Protein AF-J9W6Y9-F1 (afdb_monomer_lite)

Foldseek 3Di:
DPPVLVVLVVVLVVLVVVLVVLVVCLVPDDDPVVNVVSVVVNVVSVVQNVCCVVPVDRDDD

Organism: NCBI:txid1071400

Secondary structure (DSSP, 8-state):
--HHHHHHHHHHHHHHHHHHHHHHHHHH---HHHHHHHHHHHHHHHHHHHHHHHHS-----

pLDDT: mean 88.41, std 11.02, range [53.84, 97.75]

Sequence (61 aa):
MNNKLEYGLRKIKYARLRVTGLERAYDQESNPIVKRALLTCLRKEKDKLNDYEVTGIYEED

Structure (mmCIF, N/CA/C/O backbone):
data_AF-J9W6Y9-F1
#
_entry.id   AF-J9W6Y9-F1
#
loop_
_atom_site.group_PDB
_atom_site.id
_atom_site.type_symbol
_atom_site.label_atom_id
_atom_site.label_alt_id
_atom_site.label_comp_id
_atom_site.label_asym_id
_atom_site.label_entity_id
_atom_site.label_seq_id
_atom_site.pdbx_PDB_ins_code
_atom_site.Cartn_x
_atom_site.Cartn_y
_atom_site.Cartn_z
_atom_site.occupancy
_atom_site.B_iso_or_equiv
_atom_site.auth_seq_id
_atom_site.auth_comp_id
_atom_site.auth_asym_id
_atom_site.auth_atom_id
_atom_site.pdbx_PDB_model_num
ATOM 1 N N . MET A 1 1 ? -17.629 16.817 16.691 1.00 53.84 1 MET A N 1
ATOM 2 C CA . MET A 1 1 ? -16.882 15.652 16.167 1.00 53.84 1 MET A CA 1
ATOM 3 C C . MET A 1 1 ? -15.560 15.590 16.918 1.00 53.84 1 MET A C 1
ATOM 5 O O . MET A 1 1 ? -14.974 16.641 17.125 1.00 53.84 1 MET A O 1
ATOM 9 N N . ASN A 1 2 ? -15.124 14.429 17.413 1.00 70.31 2 ASN A N 1
ATOM 10 C CA . ASN A 1 2 ? -13.846 14.330 18.130 1.00 70.31 2 ASN A CA 1
ATOM 11 C C . ASN A 1 2 ? -12.688 14.583 17.148 1.00 70.31 2 ASN A C 1
ATOM 13 O O . ASN A 1 2 ? -12.499 13.784 16.233 1.00 70.31 2 ASN A O 1
ATOM 17 N N . ASN A 1 3 ? -11.899 15.645 17.350 1.00 69.94 3 ASN A N 1
ATOM 18 C CA . ASN A 1 3 ? -10.784 16.043 16.468 1.00 69.94 3 ASN A CA 1
ATOM 19 C C . ASN A 1 3 ? -9.802 14.891 16.160 1.00 69.94 3 ASN A C 1
ATOM 21 O O . ASN A 1 3 ? -9.259 14.802 15.062 1.00 69.94 3 ASN A O 1
ATOM 25 N N . LYS A 1 4 ? -9.610 13.962 17.109 1.00 68.81 4 LYS A N 1
ATOM 26 C CA . LYS A 1 4 ? -8.776 12.757 16.944 1.00 68.81 4 LYS A CA 1
ATOM 27 C C . LYS A 1 4 ? -9.318 11.795 15.878 1.00 68.81 4 LYS A C 1
ATOM 29 O O . LYS A 1 4 ? -8.547 11.203 15.129 1.00 68.81 4 LYS A O 1
ATOM 34 N N . LEU A 1 5 ? -10.640 11.661 15.802 1.00 71.88 5 LEU A N 1
ATOM 35 C CA . LEU A 1 5 ? -11.319 10.775 14.859 1.00 71.88 5 LEU A CA 1
ATOM 36 C C . LEU A 1 5 ? -11.276 11.361 13.442 1.00 71.88 5 LEU A C 1
ATOM 38 O O . LEU A 1 5 ? -10.979 10.654 12.487 1.00 71.88 5 LEU A O 1
ATOM 42 N N . GLU A 1 6 ? -11.475 12.674 13.317 1.00 78.56 6 GLU A N 1
ATOM 43 C CA . GLU A 1 6 ? -11.339 13.397 12.048 1.00 78.56 6 GLU A CA 1
ATOM 44 C C . GLU A 1 6 ? -9.909 13.323 11.491 1.00 78.56 6 GLU A C 1
ATOM 46 O O . GLU A 1 6 ? -9.706 13.058 10.304 1.00 78.56 6 GLU A O 1
ATOM 51 N N . TYR A 1 7 ? -8.910 13.482 12.360 1.00 76.94 7 TYR A N 1
ATOM 52 C CA . TYR A 1 7 ? -7.505 13.340 11.993 1.00 76.94 7 TYR A CA 1
ATOM 53 C C . TYR A 1 7 ? -7.173 11.921 11.503 1.00 76.94 7 TYR A C 1
ATOM 55 O O . TYR A 1 7 ? -6.541 11.769 10.457 1.00 76.94 7 TYR A O 1
ATOM 63 N N . GLY A 1 8 ? -7.666 10.886 12.195 1.00 80.12 8 GLY A N 1
ATOM 64 C CA . GLY A 1 8 ? -7.533 9.492 11.759 1.00 80.12 8 GLY A CA 1
ATOM 65 C C . GLY A 1 8 ? -8.161 9.250 10.383 1.00 80.12 8 GLY A C 1
ATOM 66 O O . GLY A 1 8 ? -7.488 8.769 9.473 1.00 80.12 8 GLY A O 1
ATOM 67 N N . LEU A 1 9 ? -9.412 9.682 10.183 1.00 84.25 9 LEU A N 1
ATOM 68 C CA . LEU A 1 9 ? -10.119 9.581 8.897 1.00 84.25 9 LEU A CA 1
ATOM 69 C C . LEU A 1 9 ? -9.364 10.271 7.756 1.00 84.25 9 LEU A C 1
ATOM 71 O O . LEU A 1 9 ? -9.289 9.749 6.640 1.00 84.25 9 LEU A O 1
ATOM 75 N N . ARG A 1 10 ? -8.756 11.428 8.033 1.00 87.88 10 ARG A N 1
ATOM 76 C CA . ARG A 1 10 ? -7.938 12.147 7.057 1.00 87.88 10 ARG A CA 1
ATOM 77 C C . ARG A 1 10 ? -6.667 11.373 6.692 1.00 87.88 10 ARG A C 1
ATOM 79 O O . ARG A 1 10 ? -6.331 11.324 5.509 1.00 87.88 10 ARG A O 1
ATOM 86 N N . LYS A 1 11 ? -5.997 10.734 7.657 1.00 87.62 11 LYS A N 1
ATOM 87 C CA . LYS A 1 11 ? -4.832 9.872 7.389 1.00 87.62 11 LYS A CA 1
ATOM 88 C C . LYS A 1 11 ? -5.181 8.702 6.477 1.00 87.62 11 LYS A C 1
ATOM 90 O O . LYS A 1 11 ? -4.516 8.512 5.463 1.00 87.62 11 LYS A O 1
ATOM 95 N N . ILE A 1 12 ? -6.274 7.999 6.762 1.00 89.69 12 ILE A N 1
ATOM 96 C CA . ILE A 1 12 ? -6.739 6.861 5.950 1.00 89.69 12 ILE A CA 1
ATOM 97 C C . ILE A 1 12 ? -7.087 7.309 4.530 1.00 89.69 12 ILE A C 1
ATOM 99 O O . ILE A 1 12 ? -6.734 6.644 3.556 1.00 89.69 12 ILE A O 1
ATOM 103 N N . LYS A 1 13 ? -7.738 8.472 4.388 1.00 92.50 13 LYS A N 1
ATOM 104 C CA . LYS A 1 13 ? -8.024 9.059 3.074 1.00 92.50 13 LYS A CA 1
ATOM 105 C C . LYS A 1 13 ? -6.741 9.261 2.265 1.00 92.50 13 LYS A C 1
ATOM 107 O O . LYS A 1 13 ? -6.704 8.899 1.091 1.00 92.50 13 LYS A O 1
ATOM 112 N N . TYR A 1 14 ? -5.695 9.821 2.871 1.00 92.25 14 TYR A N 1
ATOM 113 C CA . TYR A 1 14 ? -4.418 10.014 2.182 1.00 92.25 14 TYR A CA 1
ATOM 114 C C . TYR A 1 14 ? -3.675 8.703 1.924 1.00 92.25 14 TYR A C 1
ATOM 116 O O . TYR A 1 14 ? -3.098 8.558 0.852 1.00 92.25 14 TYR A O 1
ATOM 124 N N . ALA A 1 15 ? -3.736 7.736 2.836 1.00 92.00 15 ALA A N 1
ATOM 125 C CA . ALA A 1 15 ? -3.161 6.408 2.637 1.00 92.00 15 ALA A CA 1
ATOM 126 C C . ALA A 1 15 ? -3.767 5.699 1.417 1.00 92.00 15 ALA A C 1
ATOM 128 O O . ALA A 1 15 ? -3.041 5.226 0.545 1.00 92.00 15 ALA A O 1
ATOM 129 N N . ARG A 1 16 ? -5.098 5.737 1.268 1.00 94.25 16 ARG A N 1
ATOM 130 C CA . ARG A 1 16 ? -5.789 5.2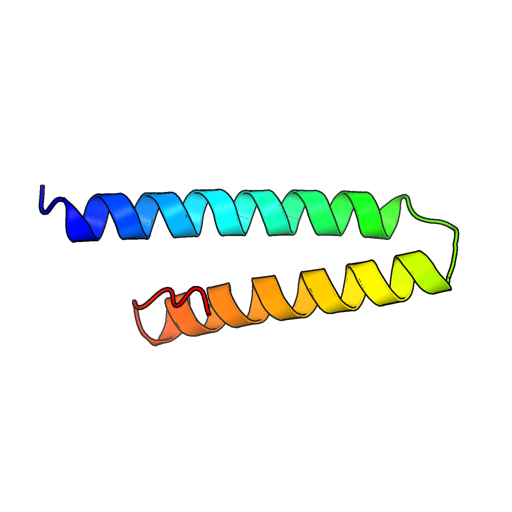11 0.078 1.00 94.25 16 ARG A CA 1
ATOM 131 C C . ARG A 1 16 ? -5.346 5.914 -1.208 1.00 94.25 16 ARG A C 1
ATOM 133 O O . ARG A 1 16 ? -5.078 5.250 -2.204 1.00 94.25 16 ARG A O 1
ATOM 140 N N . LEU A 1 17 ? -5.201 7.242 -1.177 1.00 95.94 17 LEU A N 1
ATOM 141 C CA . LEU A 1 17 ? -4.672 8.004 -2.316 1.00 95.94 17 LEU A CA 1
ATOM 142 C C . LEU A 1 17 ? -3.228 7.607 -2.662 1.00 95.94 17 LEU A C 1
ATOM 144 O O . LEU A 1 17 ? -2.905 7.481 -3.843 1.00 95.94 17 LEU A O 1
ATOM 148 N N . ARG A 1 18 ? -2.371 7.377 -1.656 1.00 94.75 18 ARG A N 1
ATOM 149 C CA . ARG A 1 18 ? -0.996 6.896 -1.861 1.00 94.75 18 ARG A CA 1
ATOM 150 C C . ARG A 1 18 ? -0.976 5.514 -2.501 1.00 94.75 18 ARG A C 1
ATOM 152 O O . ARG A 1 18 ? -0.225 5.327 -3.450 1.00 94.75 18 ARG A O 1
ATOM 159 N N . VAL A 1 19 ? -1.822 4.587 -2.047 1.00 96.50 19 VAL A N 1
ATOM 160 C CA . VAL A 1 19 ? -1.953 3.253 -2.655 1.00 96.50 19 VAL A CA 1
ATOM 161 C C . VAL A 1 19 ? -2.332 3.359 -4.129 1.00 96.50 19 VAL A C 1
ATOM 163 O O . VAL A 1 19 ? -1.605 2.830 -4.964 1.00 96.50 19 VAL A O 1
ATOM 166 N N . THR A 1 20 ? -3.376 4.117 -4.480 1.00 97.19 20 THR A N 1
ATOM 167 C CA . THR A 1 20 ? -3.756 4.312 -5.892 1.00 97.19 20 THR A CA 1
ATOM 168 C C . THR A 1 20 ? -2.625 4.942 -6.714 1.00 97.19 20 THR A C 1
ATOM 170 O O . THR A 1 20 ? -2.413 4.576 -7.869 1.00 97.19 20 THR A O 1
ATOM 173 N N . GLY A 1 21 ? -1.885 5.894 -6.138 1.00 97.31 21 GLY A N 1
ATOM 174 C CA . GLY A 1 21 ? -0.725 6.500 -6.795 1.00 97.31 21 GLY A CA 1
ATOM 175 C C . GLY A 1 21 ? 0.411 5.502 -7.036 1.00 97.31 21 GLY A C 1
ATOM 176 O O . GLY A 1 21 ? 0.971 5.466 -8.129 1.00 97.31 21 GLY A O 1
ATOM 177 N N . LEU A 1 22 ? 0.717 4.665 -6.043 1.00 97.00 22 LEU A N 1
ATOM 178 C CA . LEU A 1 22 ? 1.753 3.634 -6.119 1.00 97.00 22 LEU A CA 1
ATOM 179 C C . LEU A 1 22 ? 1.395 2.522 -7.109 1.00 97.00 22 LEU A C 1
ATOM 181 O O . LEU A 1 22 ? 2.281 2.060 -7.819 1.00 97.00 22 LEU A O 1
ATOM 185 N N . GLU A 1 23 ? 0.124 2.121 -7.195 1.00 97.50 23 GLU A N 1
ATOM 186 C CA . GLU A 1 23 ? -0.355 1.161 -8.202 1.00 97.50 23 GLU A CA 1
ATOM 187 C C . GLU A 1 23 ? -0.127 1.694 -9.617 1.00 97.50 23 GLU A C 1
ATOM 189 O O . GLU A 1 23 ? 0.526 1.041 -10.427 1.00 97.50 23 GLU A O 1
ATOM 194 N N . ARG A 1 24 ? -0.551 2.936 -9.883 1.00 97.75 24 ARG A N 1
ATOM 195 C CA . ARG A 1 24 ? -0.331 3.580 -11.187 1.00 97.75 24 ARG A CA 1
ATOM 196 C C . ARG A 1 24 ? 1.152 3.703 -11.528 1.00 97.75 24 ARG A C 1
ATOM 198 O O . ARG A 1 24 ? 1.540 3.413 -12.655 1.00 97.75 24 ARG A O 1
ATOM 205 N N . ALA A 1 25 ? 1.974 4.119 -10.564 1.00 96.75 25 ALA A N 1
ATOM 206 C CA . ALA A 1 25 ? 3.417 4.224 -10.758 1.00 96.75 25 ALA A CA 1
ATOM 207 C C . ALA A 1 25 ? 4.048 2.851 -11.039 1.00 96.75 25 ALA A C 1
ATOM 209 O O . ALA A 1 25 ? 4.885 2.731 -11.927 1.00 96.75 25 ALA A O 1
ATOM 210 N N . TYR A 1 26 ? 3.630 1.807 -10.319 1.00 96.69 26 TYR A N 1
ATOM 211 C CA . TYR A 1 26 ? 4.111 0.441 -10.521 1.00 96.69 26 TYR A CA 1
ATOM 212 C C . TYR A 1 26 ? 3.764 -0.101 -11.914 1.00 96.69 26 TYR A C 1
ATOM 214 O O . TYR A 1 26 ? 4.609 -0.733 -12.558 1.00 96.69 26 TYR A O 1
ATOM 222 N N . ASP A 1 27 ? 2.547 0.164 -12.389 1.00 96.38 27 ASP A N 1
ATOM 223 C CA . ASP A 1 27 ? 2.082 -0.276 -13.705 1.00 96.38 27 ASP A CA 1
ATOM 224 C C . ASP A 1 27 ? 2.845 0.417 -14.842 1.00 96.38 27 ASP A C 1
ATOM 226 O O . ASP A 1 27 ? 3.179 -0.222 -15.840 1.00 96.38 27 ASP A O 1
ATOM 230 N N . GLN A 1 28 ? 3.169 1.702 -14.669 1.00 96.88 28 GLN A N 1
ATOM 231 C CA . GLN A 1 28 ? 3.876 2.518 -15.661 1.00 96.88 28 GLN A CA 1
ATOM 232 C C . GLN A 1 28 ? 5.406 2.362 -15.620 1.00 96.88 28 GLN A C 1
ATOM 234 O O . GLN A 1 28 ? 6.076 2.678 -16.602 1.00 96.88 28 GLN A O 1
ATOM 239 N N . GLU A 1 29 ? 5.975 1.881 -14.512 1.00 97.25 29 GLU A N 1
ATOM 240 C CA . GLU A 1 29 ? 7.423 1.746 -14.359 1.00 97.25 29 GLU A CA 1
ATOM 241 C C . GLU A 1 29 ? 7.983 0.562 -15.165 1.00 97.25 29 GLU A C 1
ATOM 243 O O . GLU A 1 29 ? 7.496 -0.576 -15.091 1.00 97.25 29 GLU A O 1
ATOM 248 N N . SER A 1 30 ? 9.064 0.839 -15.896 1.00 95.75 30 SER A N 1
ATOM 249 C CA . SER A 1 30 ? 9.778 -0.107 -16.759 1.00 95.75 30 SER A CA 1
ATOM 250 C C . SER A 1 30 ? 11.122 -0.543 -16.169 1.00 95.75 30 SER A C 1
ATOM 252 O O . SER A 1 30 ? 11.588 -1.647 -16.450 1.00 95.75 30 SER A O 1
ATOM 254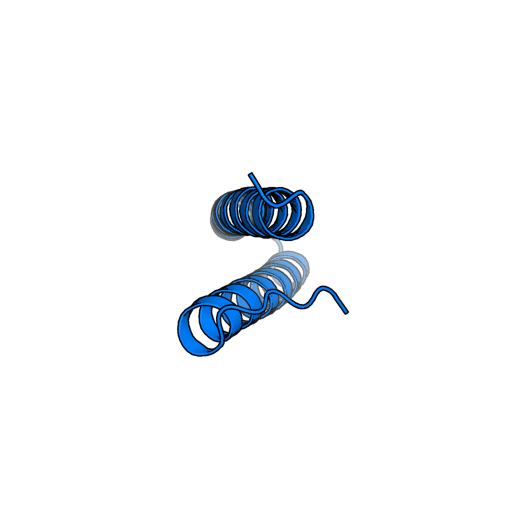 N N . ASN A 1 31 ? 11.729 0.274 -15.302 1.00 97.75 31 ASN A N 1
ATOM 255 C CA . ASN A 1 31 ? 12.964 -0.063 -14.615 1.00 97.75 31 ASN A CA 1
ATOM 256 C C . ASN A 1 31 ? 12.692 -1.110 -13.516 1.00 97.75 31 ASN A C 1
ATOM 258 O O . ASN A 1 31 ? 11.981 -0.819 -12.550 1.00 97.75 31 ASN A O 1
ATOM 262 N N . PRO A 1 32 ? 13.289 -2.313 -13.589 1.00 95.62 32 PRO A N 1
ATOM 263 C CA . PRO A 1 32 ? 12.990 -3.400 -12.656 1.00 95.62 32 PRO A CA 1
ATOM 264 C C . PRO A 1 32 ? 13.390 -3.091 -11.206 1.00 95.62 32 PRO A C 1
ATOM 266 O O . PRO A 1 32 ? 12.732 -3.558 -10.274 1.00 95.62 32 PRO A O 1
ATOM 269 N N 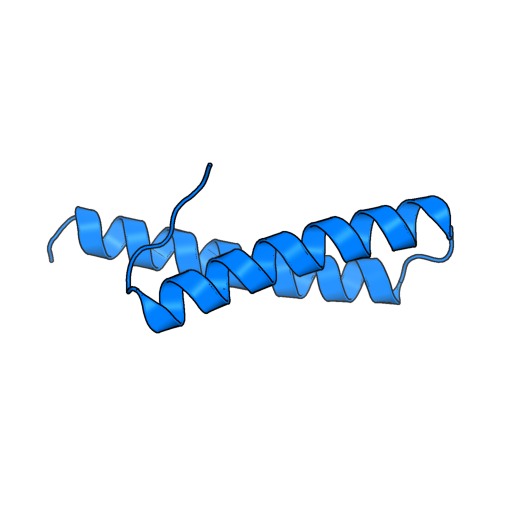. ILE A 1 33 ? 14.439 -2.290 -10.993 1.00 97.38 33 ILE A N 1
ATOM 270 C CA . ILE A 1 33 ? 14.896 -1.903 -9.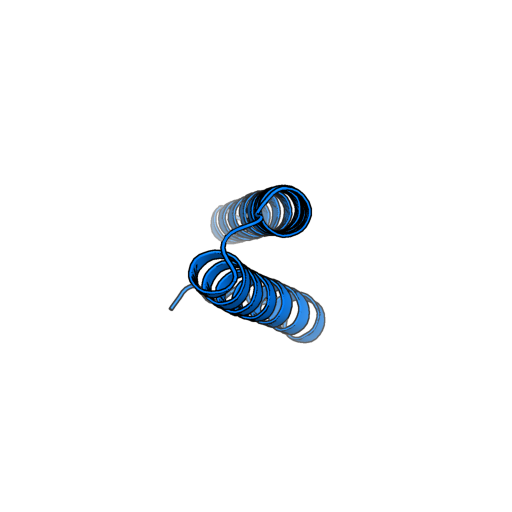651 1.00 97.38 33 ILE A CA 1
ATOM 271 C C . ILE A 1 33 ? 13.869 -0.965 -9.016 1.00 97.38 33 ILE A C 1
ATOM 273 O O . ILE A 1 33 ? 13.416 -1.205 -7.894 1.00 97.38 33 ILE A O 1
ATOM 277 N N . VAL A 1 34 ? 13.451 0.061 -9.760 1.00 96.44 34 VAL A N 1
ATOM 278 C CA . VAL A 1 34 ? 12.443 1.024 -9.298 1.00 96.44 34 VAL A CA 1
ATOM 279 C C . VAL A 1 34 ? 11.099 0.325 -9.100 1.00 96.44 34 VAL A C 1
ATOM 281 O O . VAL A 1 34 ? 10.470 0.490 -8.059 1.00 96.44 34 VAL A O 1
ATOM 284 N N . LYS A 1 35 ? 10.707 -0.563 -10.018 1.00 96.06 35 LYS A N 1
ATOM 285 C CA . LYS A 1 35 ? 9.476 -1.357 -9.922 1.00 96.06 35 LYS A CA 1
ATOM 286 C C . LYS A 1 35 ? 9.433 -2.221 -8.659 1.00 96.06 35 LYS A C 1
ATOM 288 O O . LYS A 1 35 ? 8.398 -2.304 -7.997 1.00 96.06 35 LYS A O 1
ATOM 293 N N . ARG A 1 36 ? 10.561 -2.825 -8.267 1.00 96.50 36 ARG A N 1
ATOM 294 C CA . ARG A 1 36 ? 10.671 -3.588 -7.011 1.00 96.50 36 ARG A CA 1
ATOM 295 C C . ARG A 1 36 ? 10.565 -2.693 -5.773 1.00 96.50 36 ARG A C 1
ATOM 297 O O . ARG A 1 36 ? 9.924 -3.088 -4.795 1.00 96.50 36 ARG A O 1
ATOM 304 N N . ALA A 1 37 ? 11.158 -1.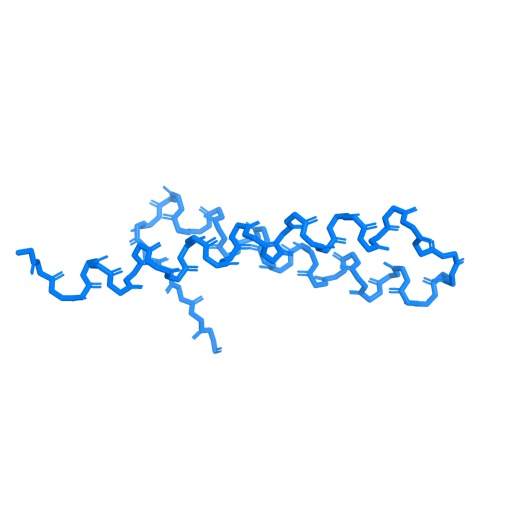500 -5.809 1.00 96.75 37 ALA A N 1
ATOM 305 C CA . ALA A 1 37 ? 11.022 -0.520 -4.732 1.00 96.75 37 ALA A CA 1
ATOM 306 C C . ALA A 1 37 ? 9.565 -0.042 -4.595 1.00 96.75 37 ALA A C 1
ATOM 308 O O . ALA A 1 37 ? 9.013 -0.082 -3.496 1.00 96.75 37 ALA A O 1
ATOM 309 N N . LEU A 1 38 ? 8.906 0.291 -5.710 1.00 97.00 38 LEU A N 1
ATOM 310 C CA . LEU A 1 38 ? 7.490 0.672 -5.753 1.00 97.00 38 LEU A CA 1
ATOM 311 C C . LEU A 1 38 ? 6.583 -0.428 -5.196 1.00 97.00 38 LEU A C 1
ATOM 313 O O . LEU A 1 38 ? 5.732 -0.142 -4.358 1.00 97.00 38 LEU A O 1
ATOM 317 N N . LEU A 1 39 ? 6.808 -1.690 -5.579 1.00 96.25 39 LEU A 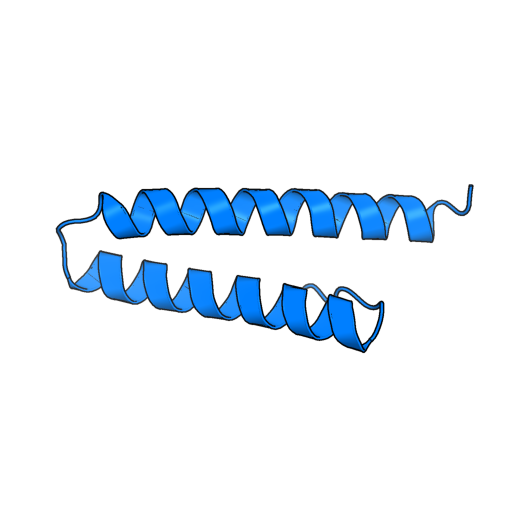N 1
ATOM 318 C CA . LEU A 1 39 ? 6.063 -2.829 -5.033 1.00 96.25 39 LEU A CA 1
ATOM 319 C C . LEU A 1 39 ? 6.230 -2.958 -3.514 1.00 96.25 39 LEU A C 1
ATOM 321 O O . LEU A 1 39 ? 5.279 -3.288 -2.809 1.00 96.25 39 LEU A O 1
ATOM 325 N N . THR A 1 40 ? 7.435 -2.700 -3.006 1.00 96.62 40 THR A N 1
ATOM 326 C CA . THR A 1 40 ? 7.720 -2.753 -1.566 1.00 96.62 40 THR A CA 1
ATOM 327 C C . THR A 1 40 ? 6.969 -1.648 -0.825 1.00 96.62 40 THR A C 1
ATOM 329 O O . THR A 1 40 ? 6.328 -1.924 0.187 1.00 96.62 40 THR A O 1
ATOM 332 N N . CYS A 1 41 ? 6.987 -0.419 -1.345 1.00 95.25 41 CYS A N 1
ATOM 333 C CA . CYS A 1 41 ? 6.212 0.692 -0.791 1.00 95.25 41 CYS A CA 1
ATOM 334 C C . CYS A 1 41 ? 4.703 0.416 -0.838 1.00 95.25 41 CYS A C 1
ATOM 336 O O . CYS A 1 41 ? 4.005 0.651 0.144 1.00 95.25 41 CYS A O 1
ATOM 338 N N . LEU A 1 42 ? 4.210 -0.130 -1.954 1.00 95.62 42 LEU A N 1
ATOM 339 C CA . LEU A 1 42 ? 2.800 -0.464 -2.137 1.00 95.62 42 LEU A CA 1
ATOM 340 C C . LEU A 1 42 ? 2.322 -1.500 -1.117 1.00 95.62 42 LEU A C 1
ATOM 342 O O . LEU A 1 42 ? 1.259 -1.323 -0.529 1.00 95.62 42 LEU A O 1
ATOM 346 N N . ARG A 1 43 ? 3.108 -2.560 -0.889 1.00 95.31 43 ARG A N 1
ATOM 347 C CA . ARG A 1 43 ? 2.797 -3.582 0.121 1.00 95.31 43 ARG A CA 1
ATOM 348 C C . ARG A 1 43 ? 2.707 -2.973 1.514 1.00 95.31 43 ARG A C 1
ATOM 350 O O . ARG A 1 43 ? 1.674 -3.113 2.147 1.00 95.31 43 ARG A O 1
ATOM 357 N N . LYS A 1 44 ? 3.714 -2.195 1.922 1.00 94.19 44 LYS A N 1
ATOM 358 C CA . LYS A 1 44 ? 3.724 -1.532 3.235 1.00 94.19 44 LYS A CA 1
ATOM 359 C C . LYS A 1 44 ? 2.495 -0.652 3.471 1.00 94.19 44 LYS A C 1
ATOM 361 O O . LYS A 1 44 ? 1.917 -0.693 4.547 1.00 94.19 44 LYS A O 1
ATOM 366 N N . GLU A 1 45 ? 2.090 0.151 2.488 1.00 93.00 45 GLU A N 1
ATOM 367 C CA . GLU A 1 45 ? 0.905 1.005 2.650 1.00 93.00 45 GLU A CA 1
ATOM 368 C C . GLU A 1 45 ? -0.407 0.202 2.647 1.00 93.00 45 GLU A C 1
ATOM 370 O O . GLU A 1 45 ? -1.339 0.573 3.359 1.00 93.00 45 GLU A O 1
ATOM 375 N N . LYS A 1 46 ? -0.490 -0.907 1.897 1.00 93.75 46 LYS A N 1
ATOM 376 C CA . LYS A 1 46 ? -1.640 -1.826 1.961 1.00 93.75 46 LYS A CA 1
ATOM 377 C C . LYS A 1 46 ? -1.725 -2.541 3.308 1.00 93.75 46 LYS A C 1
ATOM 379 O O . LYS A 1 46 ? -2.819 -2.631 3.852 1.00 93.75 46 LYS A O 1
ATOM 384 N N . ASP A 1 47 ? -0.596 -2.977 3.856 1.00 92.94 47 ASP A N 1
ATOM 385 C CA . ASP A 1 47 ? -0.537 -3.638 5.161 1.00 92.94 47 ASP A CA 1
ATOM 386 C C . ASP A 1 47 ? -1.042 -2.694 6.264 1.00 92.94 47 ASP A C 1
ATOM 388 O O . ASP A 1 47 ? -1.968 -3.049 6.983 1.00 92.94 47 ASP A O 1
ATOM 392 N N . LYS A 1 48 ? -0.585 -1.432 6.292 1.00 89.75 48 LYS A N 1
ATOM 393 C CA . LYS A 1 48 ? -1.099 -0.413 7.234 1.00 89.75 48 LYS A CA 1
ATOM 394 C C . LYS A 1 48 ? -2.609 -0.181 7.122 1.00 89.75 48 LYS A C 1
ATOM 396 O O . LYS A 1 48 ? -3.284 0.062 8.121 1.00 89.75 48 LYS A O 1
ATOM 401 N N . LEU A 1 49 ? -3.151 -0.192 5.900 1.00 91.00 49 LEU A N 1
ATOM 402 C CA . LEU A 1 49 ? -4.593 -0.047 5.687 1.00 91.00 49 LEU A CA 1
ATOM 403 C C . LEU A 1 49 ? -5.364 -1.275 6.177 1.00 91.00 49 LEU A C 1
ATOM 405 O O . LEU A 1 49 ? -6.403 -1.101 6.807 1.00 91.00 49 LEU A O 1
ATOM 409 N N . ASN A 1 50 ? -4.852 -2.481 5.931 1.00 90.56 50 ASN A N 1
ATOM 410 C CA . ASN A 1 50 ? -5.449 -3.718 6.436 1.00 90.56 50 ASN A CA 1
ATOM 411 C C . ASN A 1 50 ? -5.418 -3.761 7.969 1.00 90.56 50 ASN A C 1
ATOM 413 O O . ASN A 1 50 ? -6.431 -4.070 8.593 1.00 90.56 50 ASN A O 1
ATOM 417 N N . ASP A 1 51 ? -4.295 -3.384 8.581 1.00 88.25 51 ASP A N 1
ATOM 418 C CA . ASP A 1 51 ? -4.165 -3.298 10.036 1.00 88.25 51 ASP A CA 1
ATOM 419 C C . ASP A 1 51 ? -5.178 -2.307 10.614 1.00 88.25 51 ASP A C 1
ATOM 421 O O . ASP A 1 51 ? -5.835 -2.598 11.615 1.00 88.25 51 ASP A O 1
ATOM 425 N N . TYR A 1 52 ? -5.391 -1.169 9.947 1.00 87.06 52 TYR A N 1
ATOM 426 C CA . TYR A 1 52 ? -6.450 -0.235 10.319 1.00 87.06 52 TYR A CA 1
ATOM 427 C C . TYR A 1 52 ? -7.857 -0.832 10.179 1.00 87.06 52 TYR A C 1
ATOM 429 O O . TYR A 1 52 ? -8.698 -0.592 11.042 1.00 87.06 52 TYR A O 1
ATOM 437 N N . GLU A 1 53 ? -8.143 -1.599 9.126 1.00 85.75 53 GLU A N 1
ATOM 438 C CA . GLU A 1 53 ? -9.454 -2.241 8.951 1.00 85.75 53 GLU A CA 1
ATOM 439 C C . GLU A 1 53 ? -9.758 -3.253 10.064 1.00 85.75 53 GLU A C 1
ATOM 441 O O . GLU A 1 53 ? -10.912 -3.384 10.473 1.00 85.75 53 GLU A O 1
ATOM 446 N N . VAL A 1 54 ? -8.728 -3.917 10.596 1.00 86.12 54 VAL A N 1
ATOM 447 C CA . VAL A 1 54 ? -8.857 -4.882 11.698 1.00 86.12 54 VAL A CA 1
ATOM 448 C C . VAL A 1 54 ? -8.900 -4.195 13.067 1.00 86.12 54 VAL A C 1
ATOM 450 O O . VAL A 1 54 ? -9.693 -4.577 13.927 1.00 86.12 54 VAL A O 1
ATOM 453 N N . THR A 1 55 ? -8.051 -3.193 13.297 1.00 84.56 55 THR A N 1
ATOM 454 C CA . THR A 1 55 ? -7.826 -2.607 14.634 1.00 84.56 55 THR A CA 1
ATOM 455 C C . THR A 1 55 ? -8.565 -1.290 14.868 1.00 84.56 55 THR A C 1
ATOM 457 O O . THR A 1 55 ? -8.737 -0.866 16.010 1.00 84.56 55 THR A O 1
ATOM 460 N N . GLY A 1 56 ? -8.976 -0.602 13.801 1.00 81.19 56 GLY A N 1
ATOM 461 C CA . GLY A 1 56 ? -9.467 0.774 13.852 1.00 81.19 56 GLY A CA 1
ATOM 462 C C . GLY A 1 56 ? -8.387 1.812 14.187 1.00 81.19 56 GLY A C 1
ATOM 463 O O . GLY A 1 56 ? -8.720 2.982 14.402 1.00 81.19 56 GLY A O 1
ATOM 464 N N . ILE A 1 57 ? -7.108 1.422 14.234 1.00 78.00 57 ILE A N 1
ATOM 465 C CA . ILE A 1 57 ? -5.969 2.287 14.559 1.00 78.00 57 ILE A CA 1
ATOM 466 C C . ILE A 1 57 ? -5.048 2.356 13.343 1.00 78.00 57 ILE A C 1
ATOM 468 O O . ILE A 1 57 ? -4.588 1.344 12.833 1.00 78.00 57 ILE A O 1
ATOM 472 N N . TYR A 1 58 ? -4.822 3.571 12.841 1.00 75.00 58 TYR A N 1
ATOM 473 C CA . TYR A 1 58 ? -3.908 3.803 11.726 1.00 75.00 58 TYR A CA 1
ATOM 474 C C . TYR A 1 58 ? -2.591 4.331 12.291 1.00 75.00 58 TYR A C 1
ATOM 476 O O . TYR A 1 58 ? -2.492 5.518 12.627 1.00 75.00 58 TYR A O 1
ATOM 484 N N . GLU A 1 59 ? -1.606 3.448 12.431 1.00 66.81 59 GLU A N 1
ATOM 485 C CA . GLU A 1 59 ? -0.260 3.814 12.866 1.00 66.81 59 GLU A CA 1
ATOM 486 C C . GLU A 1 59 ? 0.578 4.260 11.657 1.00 66.81 59 GLU A C 1
ATOM 488 O O . GLU A 1 59 ? 0.701 3.580 10.638 1.00 66.81 59 GLU A O 1
ATOM 493 N N . GLU A 1 60 ? 1.115 5.473 11.750 1.00 61.94 60 GLU A N 1
ATOM 494 C CA . GLU A 1 60 ? 2.248 5.907 10.938 1.00 61.94 60 GLU A CA 1
ATOM 495 C C . GLU A 1 60 ? 3.450 5.738 11.862 1.00 61.94 60 GLU A C 1
ATOM 497 O O . GLU A 1 60 ? 3.557 6.513 12.813 1.00 61.94 60 GLU A O 1
ATOM 502 N N . ASP A 1 61 ? 4.264 4.703 11.629 1.00 56.03 61 ASP A N 1
ATOM 503 C CA . ASP A 1 61 ? 5.644 4.662 12.143 1.00 56.03 61 ASP A CA 1
ATOM 504 C C . ASP A 1 61 ? 6.354 6.003 11.894 1.00 56.03 61 ASP A C 1
ATOM 506 O O . ASP A 1 61 ? 6.223 6.534 10.758 1.00 56.03 61 ASP A O 1
#

Radius of gyration: 13.51 Å; chains: 1; bounding box: 32×21×35 Å